Protein AF-A0A832TTN9-F1 (afdb_monomer_lite)

Radius of gyration: 14.26 Å; chains: 1; bounding box: 42×26×29 Å

Structure (mmCIF, N/CA/C/O backbone):
data_AF-A0A832TTN9-F1
#
_entry.id   AF-A0A832TTN9-F1
#
loop_
_atom_site.group_PDB
_atom_site.id
_atom_site.type_symbol
_atom_site.label_atom_id
_atom_site.label_alt_id
_atom_site.label_comp_id
_atom_site.label_asym_id
_atom_site.label_entity_id
_atom_site.label_seq_id
_atom_site.pdbx_PDB_ins_code
_atom_site.Cartn_x
_atom_site.Cartn_y
_atom_site.Cartn_z
_atom_site.occupancy
_atom_site.B_iso_or_equiv
_atom_site.auth_seq_id
_atom_site.auth_comp_id
_atom_site.auth_asym_id
_atom_site.auth_atom_id
_atom_site.pdbx_PDB_model_num
ATOM 1 N N . MET A 1 1 ? -3.741 1.697 -16.854 1.00 61.84 1 MET A N 1
ATOM 2 C CA . MET A 1 1 ? -2.726 1.364 -15.826 1.00 61.84 1 MET A CA 1
ATOM 3 C C . MET A 1 1 ? -2.457 2.635 -15.025 1.00 61.84 1 MET A C 1
ATOM 5 O O . MET A 1 1 ? -2.620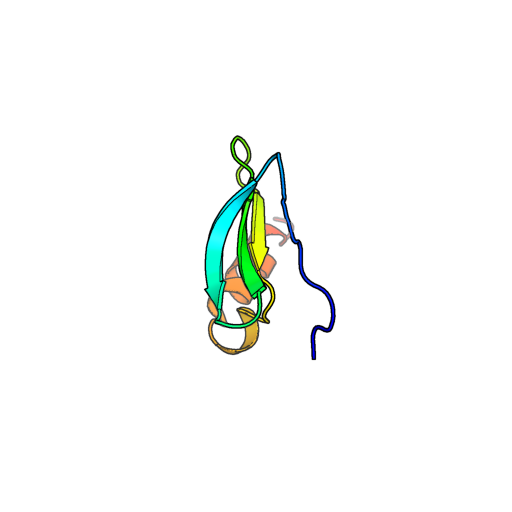 3.700 -15.607 1.00 61.84 1 MET A O 1
ATOM 9 N N . HIS A 1 2 ? -2.176 2.566 -13.719 1.00 78.12 2 HIS A N 1
ATOM 10 C CA . HIS A 1 2 ? -2.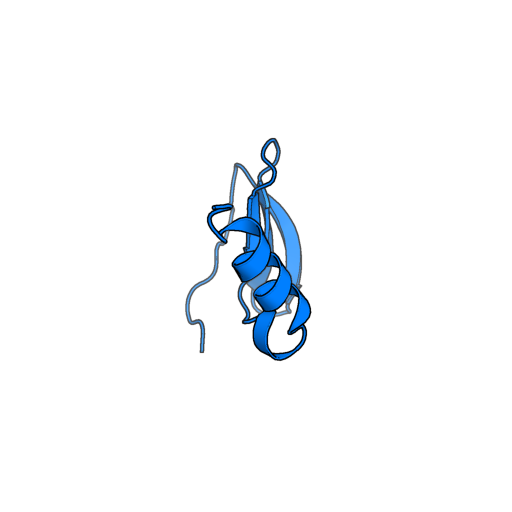012 3.776 -12.896 1.00 78.12 2 HIS A CA 1
ATOM 11 C C . HIS A 1 2 ? -0.868 4.655 -13.431 1.00 78.12 2 HIS A C 1
ATOM 13 O O . HIS A 1 2 ? 0.237 4.159 -13.626 1.00 78.12 2 HIS A O 1
ATOM 19 N N . ASN A 1 3 ? -1.144 5.941 -13.668 1.00 83.19 3 ASN A N 1
ATOM 20 C CA . ASN A 1 3 ? -0.193 6.882 -14.281 1.00 83.19 3 ASN A CA 1
ATOM 21 C C . ASN A 1 3 ? 0.402 7.887 -13.284 1.00 83.19 3 ASN A C 1
ATOM 23 O O . ASN A 1 3 ? 1.303 8.639 -13.637 1.00 83.19 3 ASN A O 1
ATOM 27 N N . TYR A 1 4 ? -0.101 7.905 -12.050 1.00 88.62 4 TYR A N 1
ATOM 28 C CA . TYR A 1 4 ? 0.315 8.841 -11.014 1.00 88.62 4 TYR A CA 1
ATOM 29 C C . TYR A 1 4 ? 0.677 8.080 -9.744 1.00 88.62 4 TYR A C 1
ATOM 31 O O . TYR A 1 4 ? 0.003 7.117 -9.374 1.00 88.62 4 TYR A O 1
ATOM 39 N N . SER A 1 5 ? 1.741 8.533 -9.087 1.00 89.12 5 SER A N 1
ATOM 40 C CA . SER A 1 5 ? 2.201 8.039 -7.793 1.00 89.12 5 SER A CA 1
ATOM 41 C C . SER A 1 5 ? 2.449 9.209 -6.851 1.00 89.12 5 SER A C 1
ATOM 43 O O . SER A 1 5 ? 2.637 10.345 -7.278 1.00 89.12 5 SER A O 1
ATOM 45 N N . LEU A 1 6 ? 2.484 8.905 -5.559 1.00 85.88 6 LEU A N 1
ATOM 46 C CA . LEU A 1 6 ? 2.957 9.812 -4.524 1.00 85.88 6 LEU A CA 1
ATOM 47 C C . LEU A 1 6 ? 4.488 9.908 -4.567 1.00 85.88 6 LEU A C 1
ATOM 49 O O . LEU A 1 6 ? 5.158 8.900 -4.796 1.00 85.88 6 LEU A O 1
ATOM 53 N N . GLU A 1 7 ? 5.017 11.102 -4.297 1.00 78.81 7 GLU A N 1
ATOM 54 C CA . GLU A 1 7 ? 6.463 11.376 -4.251 1.00 78.81 7 GLU A CA 1
ATOM 55 C C . GLU A 1 7 ? 6.981 11.636 -2.823 1.00 78.81 7 GLU A C 1
ATOM 57 O O . GLU A 1 7 ? 8.156 11.422 -2.547 1.00 78.81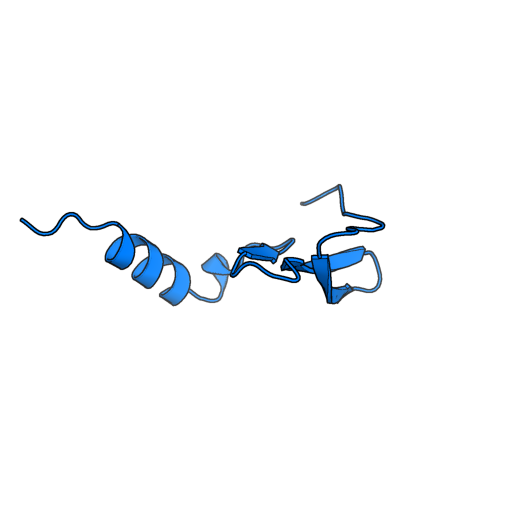 7 GLU A O 1
ATOM 62 N N . SER A 1 8 ? 6.122 12.047 -1.877 1.00 73.06 8 SER A N 1
ATOM 63 C CA . SER A 1 8 ? 6.527 12.273 -0.477 1.00 73.06 8 SER A CA 1
ATOM 64 C C . SER A 1 8 ? 5.325 12.385 0.477 1.00 73.06 8 SER A C 1
ATOM 66 O O . SER A 1 8 ? 4.831 13.485 0.746 1.00 73.06 8 SER A O 1
ATOM 68 N N . PRO A 1 9 ? 4.784 11.264 0.989 1.00 80.19 9 PRO A N 1
ATOM 69 C CA . PRO A 1 9 ? 3.606 11.320 1.842 1.00 80.19 9 PRO A CA 1
ATOM 70 C C . PRO A 1 9 ? 4.009 11.557 3.310 1.00 80.19 9 PRO A C 1
ATOM 72 O O . PRO A 1 9 ? 4.341 10.622 4.030 1.00 80.19 9 PRO A O 1
ATOM 75 N N . LYS A 1 10 ? 3.973 12.816 3.777 1.00 87.94 10 LYS A N 1
ATOM 76 C CA . LYS A 1 10 ? 4.428 13.218 5.132 1.00 87.94 10 LYS A CA 1
ATOM 77 C C . LYS A 1 10 ? 3.804 12.408 6.276 1.00 87.94 10 LYS A C 1
ATOM 79 O O . LYS A 1 10 ? 4.505 12.080 7.236 1.00 87.94 10 LYS A O 1
ATOM 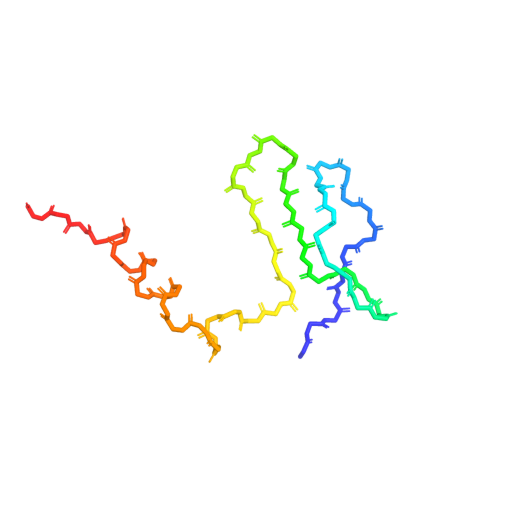84 N N . ASP A 1 11 ? 2.531 12.044 6.156 1.00 95.44 11 ASP A N 1
ATOM 85 C CA . ASP A 1 11 ? 1.787 11.309 7.191 1.00 95.44 11 ASP A CA 1
ATOM 86 C C . ASP A 1 11 ? 1.823 9.786 7.013 1.00 95.44 11 ASP A C 1
ATOM 88 O O . ASP A 1 11 ? 1.229 9.047 7.804 1.00 95.44 11 ASP A O 1
ATOM 92 N N . PHE A 1 12 ? 2.534 9.299 5.994 1.00 95.88 12 PHE A N 1
ATOM 93 C CA . PHE A 1 12 ? 2.596 7.883 5.671 1.00 95.88 12 PHE A CA 1
ATOM 94 C C . PHE A 1 12 ? 4.030 7.358 5.668 1.00 95.88 12 PHE A C 1
ATOM 96 O O . PHE A 1 12 ? 4.998 8.067 5.405 1.00 95.88 12 PHE A O 1
ATOM 103 N N . GLU A 1 13 ? 4.146 6.077 5.974 1.00 95.88 13 GLU A N 1
ATOM 104 C CA . GLU A 1 13 ? 5.342 5.271 5.791 1.00 95.88 13 GLU A CA 1
ATOM 105 C C . GLU A 1 13 ? 5.236 4.534 4.462 1.00 95.88 13 GLU A C 1
ATOM 107 O O . GLU A 1 13 ? 4.178 3.999 4.114 1.00 95.88 13 GLU A O 1
ATOM 112 N N . VAL A 1 14 ? 6.339 4.500 3.719 1.00 95.75 14 VAL A N 1
ATOM 113 C CA . VAL A 1 14 ? 6.448 3.700 2.502 1.00 95.75 14 VAL A CA 1
ATOM 114 C C . VAL A 1 14 ? 6.703 2.252 2.905 1.00 95.75 14 VAL A C 1
ATOM 116 O O . VAL A 1 14 ? 7.711 1.952 3.535 1.00 95.75 14 VAL A O 1
ATOM 119 N N . LEU A 1 15 ? 5.781 1.362 2.541 1.00 96.38 15 LEU A N 1
ATOM 120 C CA . LEU A 1 15 ? 5.887 -0.072 2.819 1.00 96.38 15 LEU A CA 1
ATOM 121 C C . LEU A 1 15 ? 6.529 -0.846 1.667 1.00 96.38 15 LEU A C 1
ATOM 123 O O . LEU A 1 15 ? 7.169 -1.867 1.894 1.00 96.38 15 LEU A O 1
ATOM 127 N N . ALA A 1 16 ? 6.324 -0.389 0.431 1.00 95.00 16 ALA A N 1
ATOM 128 C CA . ALA A 1 16 ? 6.890 -1.019 -0.753 1.00 95.00 16 ALA A CA 1
ATOM 129 C C . ALA A 1 16 ? 7.099 -0.000 -1.872 1.00 95.00 16 ALA A C 1
ATOM 131 O O . ALA A 1 16 ? 6.273 0.893 -2.087 1.00 95.00 16 ALA A O 1
ATOM 132 N N . THR A 1 17 ? 8.172 -0.191 -2.631 1.00 94.56 17 THR A N 1
ATOM 133 C CA . THR A 1 17 ? 8.487 0.546 -3.854 1.00 94.56 17 THR A CA 1
ATOM 134 C C . THR A 1 17 ? 8.742 -0.432 -4.996 1.00 94.56 17 THR A C 1
ATOM 136 O O . THR A 1 17 ? 9.019 -1.612 -4.797 1.00 94.56 17 THR A O 1
ATOM 139 N N . SER A 1 18 ? 8.617 0.074 -6.213 1.00 92.19 18 SER A N 1
ATOM 140 C CA . SER A 1 18 ? 9.141 -0.535 -7.433 1.00 92.19 18 SER A CA 1
ATOM 141 C C . SER A 1 18 ? 10.269 0.346 -7.964 1.00 92.19 18 SER A C 1
ATOM 143 O O . SER A 1 18 ? 10.478 1.449 -7.460 1.00 92.19 18 SER A O 1
ATOM 145 N N . GLU A 1 19 ? 10.924 -0.078 -9.042 1.00 92.56 19 GLU A N 1
ATOM 146 C CA . GLU A 1 19 ? 11.899 0.759 -9.756 1.00 92.56 19 GLU A CA 1
ATOM 147 C C . GLU A 1 19 ? 11.315 2.103 -10.224 1.00 92.56 19 GLU A C 1
ATOM 149 O O . GLU A 1 19 ? 12.054 3.063 -10.411 1.00 92.56 19 GLU A O 1
ATOM 154 N N . LYS A 1 20 ? 9.991 2.183 -10.417 1.00 90.88 20 LYS A N 1
ATOM 155 C CA . LYS A 1 20 ? 9.326 3.377 -10.954 1.00 90.88 20 LYS A CA 1
ATOM 156 C C . LYS A 1 20 ? 8.752 4.290 -9.880 1.00 90.88 20 LYS A C 1
ATOM 158 O O . LYS A 1 20 ? 8.747 5.502 -10.062 1.00 90.88 20 LYS A O 1
ATOM 163 N N . CYS A 1 21 ? 8.184 3.724 -8.817 1.00 93.00 21 CYS A N 1
ATOM 164 C CA . CYS A 1 21 ? 7.428 4.499 -7.835 1.00 93.00 21 CYS A CA 1
ATOM 165 C C . CYS A 1 21 ? 7.056 3.716 -6.566 1.00 93.00 21 CYS A C 1
ATOM 167 O O . CYS A 1 21 ? 7.223 2.494 -6.494 1.00 93.00 21 CYS A O 1
ATOM 169 N N . VAL A 1 22 ? 6.488 4.427 -5.586 1.00 94.25 22 VAL A N 1
ATOM 170 C CA . VAL A 1 22 ? 5.876 3.860 -4.376 1.00 94.25 22 VAL A CA 1
ATOM 171 C C . VAL A 1 22 ? 4.662 3.002 -4.739 1.00 94.25 22 VAL A C 1
ATOM 173 O O . VAL A 1 22 ? 3.785 3.424 -5.486 1.00 94.25 22 VAL A O 1
ATOM 176 N N . GLN A 1 23 ? 4.607 1.792 -4.186 1.00 94.50 23 GLN A N 1
ATOM 177 C CA . GLN A 1 23 ? 3.567 0.799 -4.467 1.00 94.50 23 GLN A CA 1
ATOM 178 C C . GLN A 1 23 ? 2.636 0.559 -3.280 1.00 94.50 23 GLN A C 1
ATOM 180 O O . GLN A 1 23 ? 1.478 0.203 -3.484 1.00 94.50 23 GLN A O 1
ATOM 185 N N . ALA A 1 24 ? 3.119 0.747 -2.050 1.00 95.12 24 ALA A N 1
ATOM 186 C CA . ALA A 1 24 ? 2.306 0.591 -0.852 1.00 95.12 24 ALA A CA 1
ATOM 187 C C . ALA A 1 24 ? 2.716 1.577 0.241 1.00 95.12 24 ALA A C 1
ATOM 189 O O . ALA A 1 24 ? 3.903 1.842 0.445 1.00 95.12 24 ALA A O 1
ATOM 190 N N . ILE A 1 25 ? 1.719 2.081 0.964 1.00 96.56 25 ILE A N 1
ATOM 191 C CA . ILE A 1 25 ? 1.876 3.027 2.068 1.00 96.56 25 ILE A CA 1
ATOM 192 C C . ILE A 1 25 ? 1.000 2.641 3.259 1.00 96.56 25 ILE A C 1
ATOM 194 O O . ILE A 1 25 ? -0.058 2.027 3.099 1.00 96.56 25 ILE A O 1
ATOM 198 N N . LYS A 1 26 ? 1.414 3.066 4.451 1.00 96.94 26 LYS A N 1
ATOM 199 C CA . LYS A 1 26 ? 0.632 2.977 5.688 1.00 96.94 26 LYS A CA 1
ATOM 200 C C . LYS A 1 26 ? 0.613 4.326 6.383 1.00 96.94 26 LYS A C 1
ATOM 202 O O . LYS A 1 26 ? 1.651 4.962 6.509 1.00 96.94 26 LYS A O 1
ATOM 207 N N . HIS A 1 27 ? -0.549 4.765 6.852 1.00 97.56 27 HIS A N 1
ATOM 208 C CA . HIS A 1 27 ? -0.627 5.964 7.680 1.00 97.56 27 HIS A CA 1
ATOM 209 C C . HIS A 1 27 ? 0.101 5.721 9.009 1.00 97.56 27 HIS A C 1
ATOM 211 O O . HIS A 1 27 ? -0.146 4.716 9.671 1.00 97.56 27 HIS A O 1
ATOM 217 N N . LYS A 1 28 ? 0.950 6.656 9.445 1.00 96.06 28 LYS A N 1
ATOM 218 C CA . LYS A 1 28 ? 1.825 6.475 10.620 1.00 96.06 28 LYS A CA 1
ATOM 219 C C . LYS A 1 28 ? 1.074 6.072 11.895 1.00 96.06 28 LYS A C 1
ATOM 221 O O . LYS A 1 28 ? 1.500 5.175 12.610 1.00 96.06 28 LYS A O 1
ATOM 226 N N . SER A 1 29 ? -0.071 6.707 12.160 1.00 97.25 29 SER A N 1
ATOM 227 C CA . SER A 1 29 ? -0.859 6.482 13.387 1.00 97.25 29 SER A CA 1
ATOM 228 C C . SER A 1 29 ? -2.213 5.783 13.211 1.00 97.25 29 SER A C 1
ATOM 230 O O . SER A 1 29 ? -2.838 5.428 14.205 1.00 97.25 29 SER A O 1
ATOM 232 N N . LYS A 1 30 ? -2.705 5.595 11.980 1.00 97.50 30 LYS A N 1
ATOM 233 C CA . LYS A 1 30 ? -4.052 5.057 11.716 1.00 97.50 30 LYS A CA 1
ATOM 234 C C . LYS A 1 30 ? -3.929 3.712 11.015 1.00 97.50 30 LYS A C 1
ATOM 236 O O . LYS A 1 30 ? -3.005 3.511 10.233 1.00 97.50 30 LYS A O 1
ATOM 241 N N . ASN A 1 31 ? -4.910 2.833 11.207 1.00 95.38 31 ASN A N 1
ATOM 242 C CA . ASN A 1 31 ? -5.014 1.566 10.472 1.00 95.38 31 ASN A CA 1
ATOM 243 C C . ASN A 1 31 ? -5.538 1.794 9.042 1.00 95.38 31 ASN A C 1
ATOM 245 O O . ASN A 1 31 ? -6.547 1.227 8.635 1.00 95.38 31 ASN A O 1
ATOM 249 N N . ILE A 1 32 ? -4.866 2.676 8.299 1.00 95.56 32 ILE A N 1
ATOM 250 C CA . ILE A 1 32 ? -5.182 3.046 6.920 1.00 95.56 32 ILE A CA 1
ATOM 251 C C . ILE A 1 32 ? -3.984 2.684 6.051 1.00 95.56 32 ILE A C 1
ATOM 253 O O . ILE A 1 32 ? -2.852 3.085 6.330 1.00 95.56 32 ILE A O 1
ATOM 257 N N . TYR A 1 33 ? -4.265 1.946 4.985 1.00 94.88 33 TYR A N 1
ATOM 258 C CA . TYR A 1 33 ? -3.280 1.414 4.056 1.00 94.88 33 TYR A CA 1
ATOM 259 C C .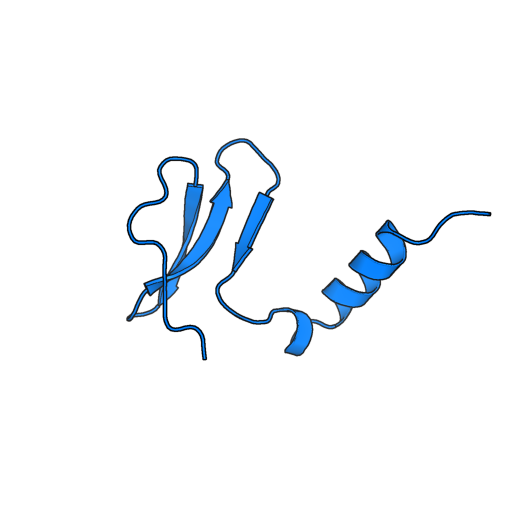 TYR A 1 33 ? -3.694 1.769 2.631 1.00 94.88 33 TYR A C 1
ATOM 261 O O . TYR A 1 33 ? -4.883 1.772 2.313 1.00 94.88 33 TYR A O 1
ATOM 269 N N . GLY A 1 34 ? -2.715 2.065 1.783 1.00 93.75 34 GLY A N 1
ATOM 270 C CA . GLY A 1 34 ? -2.920 2.340 0.363 1.00 93.75 34 GLY A CA 1
ATOM 271 C C . GLY A 1 34 ? -1.997 1.480 -0.488 1.00 93.75 34 GLY A C 1
ATOM 272 O O . GLY A 1 34 ? -0.846 1.259 -0.113 1.00 93.75 34 GLY A O 1
ATOM 273 N N . VAL A 1 35 ? -2.498 1.006 -1.627 1.00 94.25 35 VAL A N 1
ATOM 274 C CA . VAL A 1 35 ? -1.744 0.213 -2.607 1.00 94.25 35 VAL A CA 1
ATOM 275 C C . VAL A 1 35 ? -1.995 0.739 -4.020 1.00 94.25 35 VAL A C 1
ATOM 277 O O . VAL A 1 35 ? -3.106 1.160 -4.332 1.00 94.25 35 VAL A O 1
ATOM 280 N N . LEU A 1 36 ? -0.969 0.717 -4.873 1.00 94.19 36 LEU A N 1
ATOM 281 C CA . LEU A 1 36 ? -1.030 1.148 -6.279 1.00 94.19 36 LEU A CA 1
ATOM 282 C C . LEU A 1 36 ? -1.173 -0.050 -7.234 1.00 94.19 36 LEU A C 1
ATOM 284 O O . LEU A 1 36 ? -0.556 -0.127 -8.294 1.00 94.19 36 LEU A O 1
ATOM 288 N N . PHE A 1 37 ? -1.965 -1.028 -6.818 1.00 91.56 37 PHE A N 1
ATOM 289 C CA . PHE A 1 37 ? -2.346 -2.193 -7.602 1.00 91.56 37 PHE A CA 1
ATOM 290 C C . PHE A 1 37 ? -3.684 -2.719 -7.082 1.00 91.56 37 PHE A C 1
ATOM 292 O O . PHE A 1 37 ? -4.179 -2.262 -6.057 1.00 91.56 37 PHE A O 1
ATOM 299 N N . HIS A 1 38 ? -4.249 -3.695 -7.786 1.00 92.69 38 HIS A N 1
ATOM 300 C CA . HIS A 1 38 ? -5.516 -4.338 -7.447 1.00 92.69 38 HIS A CA 1
ATOM 301 C C . HIS A 1 38 ? -5.269 -5.635 -6.649 1.00 92.69 38 HIS A C 1
ATOM 303 O O . HIS A 1 38 ? -5.091 -6.697 -7.265 1.00 92.69 38 HIS A O 1
ATOM 309 N N . PRO A 1 39 ? -5.167 -5.596 -5.300 1.00 91.81 39 PRO A N 1
ATOM 310 C CA . PRO A 1 39 ? -4.891 -6.785 -4.490 1.00 91.81 39 PRO A CA 1
ATOM 311 C C . PRO A 1 39 ? -6.000 -7.844 -4.591 1.00 91.81 39 PRO A C 1
ATOM 313 O O . PRO A 1 39 ? -5.728 -9.038 -4.471 1.00 91.81 39 PRO A O 1
ATOM 316 N N . GLU A 1 40 ? -7.233 -7.428 -4.867 1.00 93.81 40 GLU A N 1
ATOM 317 C CA . GLU A 1 40 ? -8.414 -8.276 -5.002 1.00 93.81 40 GLU A CA 1
ATOM 318 C C . GLU A 1 40 ? -8.306 -9.297 -6.139 1.00 93.81 40 GLU A C 1
ATOM 320 O O . GLU A 1 40 ? -8.860 -10.391 -6.036 1.00 93.81 40 GLU A O 1
ATOM 325 N N . VAL A 1 41 ? -7.545 -8.982 -7.193 1.00 92.50 41 VAL A N 1
ATOM 326 C CA . VAL A 1 41 ? -7.384 -9.858 -8.366 1.00 92.50 41 VAL A CA 1
ATOM 327 C C . VAL A 1 41 ? -6.635 -11.143 -8.004 1.00 92.50 41 VAL A C 1
ATOM 329 O O . VAL A 1 41 ? -6.913 -12.199 -8.566 1.00 92.50 41 VAL A O 1
ATOM 332 N N . ARG A 1 42 ? -5.688 -11.071 -7.058 1.00 89.12 42 ARG A N 1
ATOM 333 C CA . ARG A 1 42 ? -4.859 -12.215 -6.628 1.00 89.12 42 ARG A CA 1
ATOM 334 C C . ARG A 1 42 ? -5.194 -12.726 -5.231 1.00 89.12 42 ARG A C 1
ATOM 336 O O . ARG A 1 42 ? -4.737 -13.800 -4.856 1.00 89.12 42 ARG A O 1
ATOM 343 N N . ASN A 1 43 ? -5.982 -11.979 -4.465 1.00 91.38 43 ASN A N 1
ATOM 344 C CA . ASN A 1 43 ? -6.372 -12.335 -3.112 1.00 91.38 43 ASN A CA 1
ATOM 345 C C . ASN A 1 43 ? -7.877 -12.115 -2.913 1.00 91.38 43 ASN A C 1
ATOM 347 O O . ASN A 1 43 ? -8.316 -11.127 -2.323 1.00 91.38 43 ASN A O 1
ATOM 351 N N . GLN A 1 44 ? -8.674 -13.072 -3.395 1.00 93.75 44 GLN A N 1
ATOM 352 C CA . GLN A 1 44 ? -10.138 -13.036 -3.292 1.00 93.75 44 GLN A CA 1
ATOM 353 C C . GLN A 1 44 ? -10.647 -12.941 -1.845 1.00 93.75 44 GLN A C 1
ATOM 355 O O . GLN A 1 44 ? -11.766 -12.488 -1.610 1.00 93.75 44 GLN A O 1
ATOM 360 N N . GLU A 1 45 ? -9.838 -13.359 -0.870 1.00 94.75 45 GLU A N 1
ATOM 361 C CA . GLU A 1 45 ? -10.192 -13.300 0.546 1.00 94.75 45 GLU A CA 1
ATOM 362 C C . GLU A 1 45 ? -10.410 -11.861 1.031 1.00 94.75 45 GLU A C 1
ATOM 364 O O . GLU A 1 45 ? -11.269 -11.624 1.877 1.00 94.75 45 GLU A O 1
ATOM 369 N N . ILE A 1 46 ? -9.718 -10.877 0.443 1.00 91.69 46 ILE A N 1
ATOM 370 C CA . ILE A 1 46 ? -9.925 -9.456 0.763 1.00 91.69 46 ILE A CA 1
ATOM 371 C C . ILE A 1 46 ? -11.367 -9.033 0.467 1.00 91.69 46 ILE A C 1
ATOM 373 O O . ILE A 1 46 ? -11.997 -8.380 1.296 1.00 91.69 46 ILE A O 1
ATOM 377 N N . ILE A 1 47 ? -11.917 -9.449 -0.677 1.00 90.94 47 ILE A N 1
ATOM 378 C CA . ILE A 1 47 ? -13.301 -9.134 -1.047 1.00 90.94 47 ILE A CA 1
ATOM 379 C C . ILE A 1 47 ? -14.286 -9.875 -0.146 1.00 90.94 47 ILE A C 1
ATOM 381 O O . ILE A 1 47 ? -15.262 -9.278 0.302 1.00 90.94 47 ILE A O 1
ATOM 385 N N . ARG A 1 48 ? -14.024 -11.152 0.172 1.00 92.56 48 ARG A N 1
ATOM 386 C CA . ARG A 1 48 ? -14.881 -11.928 1.086 1.00 92.56 48 ARG A CA 1
ATOM 387 C C . ARG A 1 48 ? -14.992 -11.248 2.446 1.00 92.56 48 ARG A C 1
ATOM 389 O O . ARG A 1 48 ? -16.105 -11.035 2.923 1.00 92.56 48 ARG A O 1
ATOM 396 N N . ARG A 1 49 ? -13.858 -10.847 3.023 1.00 91.69 49 ARG A N 1
ATOM 397 C CA . ARG A 1 49 ? -13.808 -10.131 4.303 1.00 91.69 49 ARG A CA 1
ATOM 398 C C . ARG A 1 49 ? -14.492 -8.780 4.226 1.00 91.69 49 ARG A C 1
ATOM 400 O O . ARG A 1 49 ? -15.294 -8.485 5.099 1.00 91.69 49 ARG A O 1
ATOM 407 N N . PHE A 1 50 ? -14.238 -8.000 3.173 1.00 88.56 50 PHE A N 1
ATOM 408 C CA . PHE A 1 50 ? 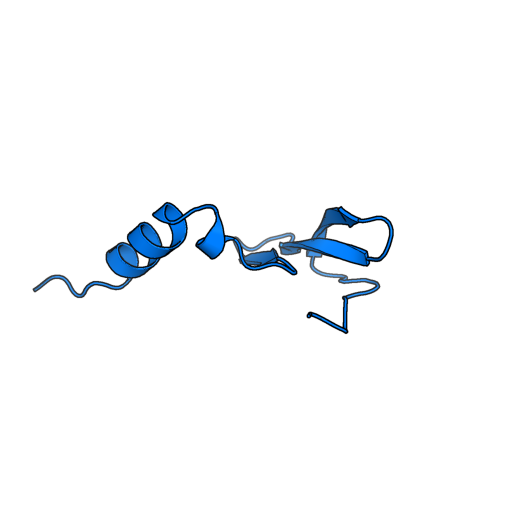-14.918 -6.722 2.962 1.00 88.56 50 PHE A CA 1
ATOM 409 C C . PHE A 1 50 ? -16.440 -6.907 2.983 1.00 88.56 50 PHE A C 1
ATOM 411 O O . PHE A 1 50 ? -17.125 -6.285 3.787 1.00 88.56 50 PHE A O 1
ATOM 418 N N . VAL A 1 51 ? -16.972 -7.832 2.179 1.00 90.56 51 VAL A N 1
ATOM 419 C CA . VAL A 1 51 ? -18.415 -8.112 2.148 1.00 90.56 51 VAL A CA 1
ATOM 420 C C . VAL A 1 51 ? -18.928 -8.560 3.519 1.00 90.56 51 VAL A C 1
ATOM 422 O O . VAL A 1 51 ? -19.980 -8.096 3.942 1.00 90.56 51 VAL A O 1
ATOM 425 N N . GLN A 1 52 ? -18.204 -9.425 4.234 1.00 92.56 52 GLN A N 1
ATOM 426 C CA . GLN A 1 52 ? -18.589 -9.869 5.579 1.00 92.56 52 GLN A CA 1
ATOM 427 C C . GLN A 1 52 ? -18.614 -8.725 6.601 1.00 92.56 52 GLN A C 1
ATOM 429 O O . GLN A 1 52 ? -19.551 -8.653 7.386 1.00 92.56 52 GLN A O 1
ATOM 434 N N . THR A 1 53 ? -17.630 -7.822 6.579 1.00 88.62 53 THR A N 1
ATOM 435 C CA . THR A 1 53 ? -17.561 -6.664 7.484 1.00 88.62 53 THR A CA 1
ATOM 436 C C . THR A 1 53 ? -18.755 -5.721 7.322 1.00 88.62 53 THR A C 1
ATOM 438 O O . THR A 1 53 ? -19.178 -5.116 8.301 1.00 88.62 53 THR A O 1
ATOM 441 N N . PHE A 1 54 ? -19.307 -5.605 6.111 1.00 81.50 54 PHE A N 1
ATOM 442 C CA . PHE A 1 54 ? -20.409 -4.687 5.801 1.00 81.50 54 PHE A CA 1
ATOM 443 C C . PHE A 1 54 ? -21.769 -5.377 5.621 1.00 81.50 54 PHE A C 1
ATOM 445 O O . PHE A 1 54 ? -22.730 -4.732 5.202 1.00 81.50 54 PHE A O 1
ATOM 452 N N . ARG A 1 55 ? -21.887 -6.674 5.931 1.00 73.06 55 ARG A N 1
ATOM 453 C CA . ARG A 1 55 ? -23.198 -7.328 6.000 1.00 73.06 55 ARG A CA 1
ATOM 454 C C . ARG A 1 55 ? -23.932 -6.851 7.248 1.00 73.06 55 ARG A C 1
ATOM 456 O O . ARG A 1 55 ? -23.445 -7.029 8.360 1.00 73.06 55 ARG A O 1
ATOM 463 N N . PHE A 1 56 ? -25.106 -6.262 7.042 1.00 62.56 56 PHE A N 1
ATOM 464 C CA . PHE A 1 56 ? -26.060 -5.982 8.106 1.00 62.56 56 PHE A CA 1
ATOM 465 C C . PHE A 1 56 ? -26.444 -7.310 8.768 1.00 62.56 56 PHE A C 1
ATOM 467 O O . PHE A 1 56 ? -26.916 -8.226 8.096 1.00 62.56 56 PHE A O 1
ATOM 474 N N . THR A 1 57 ? -26.174 -7.433 10.064 1.00 60.00 57 THR A N 1
ATOM 475 C CA . THR A 1 57 ? -26.829 -8.432 10.907 1.00 60.00 57 THR A CA 1
ATOM 476 C C . THR A 1 57 ? -28.305 -8.057 10.990 1.00 60.00 57 THR A C 1
ATOM 478 O O . THR A 1 57 ? -28.602 -6.918 11.359 1.00 60.00 57 THR A O 1
ATOM 481 N N . GLU A 1 58 ? -29.191 -8.976 10.600 1.00 52.81 58 GLU A N 1
ATOM 482 C CA . GLU A 1 58 ? -30.619 -8.909 10.950 1.00 52.81 58 GLU A CA 1
ATOM 483 C C . GLU A 1 58 ? -30.816 -8.991 12.469 1.00 52.81 58 GLU A C 1
ATOM 485 O O . GLU A 1 58 ? -30.012 -9.694 13.132 1.00 52.81 58 GLU A O 1
#

Foldseek 3Di:
DDPDADDDDPQWDQPDADPVYGAKIDGPPDRDIDGPDDVCVVCVVVVVVVCVVPDDDD

Secondary structure (DSSP, 8-state):
------S--TTEEEEEE-SSSEEEEEESSSS-EEESS-GGGT-HHHHHHHHHHTPPP-

pLDDT: mean 89.08, std 9.9, range [52.81, 97.56]

Sequence (58 aa):
MHNYSLESPKDFEVLATSEKCVQAIKHKSKNIYGVLFHPEVRNQEIIRRFVQTFRFTE